Protein AF-X1F0E1-F1 (afdb_monomer)

Secondary structure (DSSP, 8-state):
-HHHHHHHHTSPPEEEEE-SS-EEEEE-----STTS-GGG---EEEEETTEEEE--S-HHHHTT-

Organism: NCBI:txid412755

Mean predicted aligned error: 3.36 Å

Radius of gyration: 13.37 Å; Cα contacts (8 Å, |Δi|>4): 71; chains: 1; bounding box: 31×25×37 Å

Structure (mmCIF, N/CA/C/O backbone):
data_AF-X1F0E1-F1
#
_entry.id   AF-X1F0E1-F1
#
loop_
_atom_site.group_PDB
_atom_site.id
_atom_site.type_symbol
_atom_site.label_atom_id
_atom_site.label_alt_id
_atom_site.label_comp_id
_atom_site.label_asym_id
_atom_site.label_entity_id
_atom_site.label_seq_id
_atom_site.pdbx_PDB_ins_code
_atom_site.Cartn_x
_atom_site.Cartn_y
_atom_site.Cartn_z
_atom_site.occupancy
_atom_site.B_iso_or_equiv
_atom_site.auth_seq_id
_atom_site.auth_comp_id
_atom_site.auth_asym_id
_atom_site.auth_atom_id
_atom_site.pdbx_PDB_model_num
ATOM 1 N N . VAL A 1 1 ? 9.950 -15.362 6.084 1.00 80.12 1 VAL A N 1
ATOM 2 C CA . VAL A 1 1 ? 9.243 -14.126 6.506 1.00 80.12 1 VAL A CA 1
ATOM 3 C C . VAL A 1 1 ? 10.183 -12.929 6.522 1.00 80.12 1 VAL A C 1
ATOM 5 O O . VAL A 1 1 ? 9.860 -11.919 5.919 1.00 80.12 1 VAL A O 1
ATOM 8 N N . GLU A 1 2 ? 11.366 -13.044 7.122 1.00 90.31 2 GLU A N 1
ATOM 9 C CA . GLU A 1 2 ? 12.308 -11.921 7.273 1.00 90.31 2 GLU A CA 1
ATOM 10 C C . GLU A 1 2 ? 12.735 -11.270 5.941 1.00 90.31 2 GLU A C 1
ATOM 12 O O . GLU A 1 2 ? 12.709 -10.051 5.814 1.00 90.31 2 GLU A O 1
ATOM 17 N N . TYR A 1 3 ? 12.973 -12.065 4.890 1.00 89.00 3 TYR A N 1
ATOM 18 C CA . TYR A 1 3 ? 13.243 -11.540 3.542 1.00 89.00 3 TYR A CA 1
ATOM 19 C C . TYR A 1 3 ? 12.064 -10.785 2.907 1.00 89.00 3 TYR A C 1
ATOM 21 O O . TYR A 1 3 ? 12.277 -9.849 2.141 1.00 89.00 3 TYR A O 1
ATOM 29 N N . ALA A 1 4 ? 10.821 -11.160 3.228 1.00 88.75 4 ALA A N 1
ATOM 30 C CA . ALA A 1 4 ? 9.647 -10.435 2.739 1.00 88.75 4 ALA A CA 1
ATOM 31 C C . ALA A 1 4 ? 9.559 -9.046 3.390 1.00 88.75 4 ALA A C 1
ATOM 33 O O . ALA A 1 4 ? 9.188 -8.073 2.738 1.00 88.75 4 ALA A O 1
ATOM 34 N N . LEU A 1 5 ? 9.988 -8.931 4.650 1.00 92.38 5 LEU A N 1
ATOM 35 C CA . LEU A 1 5 ? 10.056 -7.652 5.352 1.00 92.38 5 LEU A CA 1
ATOM 36 C C . LEU A 1 5 ? 11.032 -6.678 4.669 1.00 92.38 5 LEU A C 1
ATOM 38 O O . LEU A 1 5 ? 10.749 -5.486 4.564 1.00 92.38 5 LEU A O 1
ATOM 42 N N . GLU A 1 6 ? 12.153 -7.184 4.150 1.00 93.00 6 GLU A N 1
ATOM 43 C CA . GLU A 1 6 ? 13.111 -6.378 3.384 1.00 93.00 6 GLU A CA 1
ATOM 44 C C . GLU A 1 6 ? 12.522 -5.852 2.068 1.00 93.00 6 GLU A C 1
ATOM 46 O O . GLU A 1 6 ? 12.792 -4.712 1.684 1.00 93.00 6 GLU A O 1
ATOM 51 N N . ALA A 1 7 ? 11.666 -6.631 1.398 1.00 90.00 7 ALA A N 1
ATOM 52 C CA . ALA A 1 7 ? 10.945 -6.158 0.216 1.00 90.00 7 ALA A CA 1
ATOM 53 C C . ALA A 1 7 ? 9.991 -5.002 0.562 1.00 90.00 7 ALA A C 1
ATOM 55 O O . ALA A 1 7 ? 9.931 -4.016 -0.172 1.00 90.00 7 ALA A O 1
ATOM 56 N N . VAL A 1 8 ? 9.309 -5.075 1.711 1.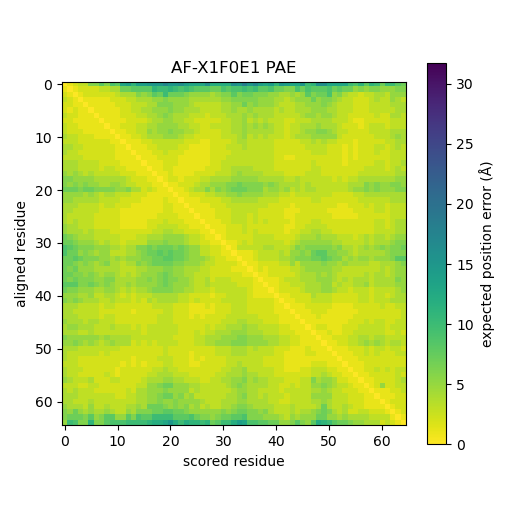00 93.31 8 VAL A N 1
ATOM 57 C CA . VAL A 1 8 ? 8.452 -3.987 2.212 1.00 93.31 8 VAL A CA 1
ATOM 58 C C . VAL A 1 8 ? 9.275 -2.744 2.564 1.00 93.31 8 VAL A C 1
ATOM 60 O O . VAL A 1 8 ? 8.890 -1.638 2.194 1.00 93.31 8 VAL A O 1
ATOM 63 N N . ARG A 1 9 ? 10.442 -2.899 3.206 1.00 92.75 9 ARG A N 1
ATOM 64 C CA . ARG A 1 9 ? 11.342 -1.777 3.553 1.00 92.75 9 ARG A CA 1
ATOM 65 C C . ARG A 1 9 ? 11.887 -1.032 2.335 1.00 92.75 9 ARG A C 1
ATOM 67 O O . ARG A 1 9 ? 12.102 0.173 2.408 1.00 92.75 9 ARG A O 1
ATOM 74 N N . ARG A 1 10 ? 12.119 -1.739 1.225 1.00 91.62 10 ARG A N 1
ATOM 75 C CA . ARG A 1 10 ? 12.528 -1.147 -0.064 1.00 91.62 10 ARG A CA 1
ATOM 76 C C . ARG A 1 10 ? 11.352 -0.580 -0.862 1.00 91.62 10 ARG A C 1
ATOM 78 O O . ARG A 1 10 ? 11.566 0.066 -1.889 1.00 91.62 10 ARG A O 1
ATOM 85 N N . GLY A 1 11 ? 10.130 -0.847 -0.409 1.00 92.00 11 GLY A N 1
ATOM 86 C CA . GLY A 1 11 ? 8.904 -0.314 -0.964 1.00 92.00 11 GLY A CA 1
ATOM 87 C C . GLY A 1 11 ? 8.837 1.207 -0.885 1.00 92.00 11 GLY A C 1
ATOM 88 O O . GLY A 1 11 ? 9.482 1.867 -0.075 1.00 92.00 11 GLY A O 1
ATOM 89 N N . THR A 1 12 ? 8.023 1.767 -1.765 1.00 94.81 12 THR A N 1
ATOM 90 C CA . THR A 1 12 ? 7.677 3.185 -1.744 1.00 94.81 12 THR A CA 1
ATOM 91 C C . THR A 1 12 ? 6.790 3.497 -0.521 1.00 94.81 12 THR A C 1
ATOM 93 O O . THR A 1 12 ? 5.952 2.672 -0.151 1.00 94.81 12 THR A O 1
ATOM 96 N N . LEU A 1 13 ? 6.946 4.685 0.075 1.00 95.44 13 LEU A N 1
ATOM 97 C CA . LEU A 1 13 ? 6.293 5.065 1.333 1.00 95.44 13 LEU A CA 1
ATOM 98 C C . LEU A 1 13 ? 4.757 4.956 1.256 1.00 95.44 13 LEU A C 1
ATOM 100 O O . LEU A 1 13 ? 4.137 5.422 0.298 1.00 95.44 13 LEU A O 1
ATOM 104 N N . ALA A 1 14 ? 4.150 4.403 2.303 1.00 96.38 14 ALA A N 1
ATOM 105 C CA . ALA A 1 14 ? 2.724 4.499 2.592 1.00 96.38 14 ALA A CA 1
ATOM 106 C C . ALA A 1 14 ? 2.551 4.861 4.073 1.00 96.38 14 ALA A C 1
ATOM 108 O O . ALA A 1 14 ? 3.225 4.291 4.932 1.00 96.38 14 ALA A O 1
ATOM 109 N N . VAL A 1 15 ? 1.686 5.827 4.366 1.00 97.19 15 VAL A N 1
ATOM 110 C CA . VAL A 1 15 ? 1.405 6.329 5.714 1.00 97.19 15 VAL A CA 1
ATOM 111 C C . VAL A 1 15 ? -0.096 6.475 5.917 1.00 97.19 15 VAL A C 1
ATOM 113 O O . VAL A 1 15 ? -0.851 6.700 4.972 1.00 97.19 15 VAL A O 1
ATOM 116 N N . ALA A 1 16 ? -0.522 6.363 7.169 1.00 97.44 16 ALA A N 1
ATOM 117 C CA . ALA A 1 16 ? -1.902 6.566 7.568 1.00 97.44 16 ALA A CA 1
ATOM 118 C C . ALA A 1 16 ? -1.954 7.456 8.808 1.00 97.44 16 ALA A C 1
ATOM 120 O O . ALA A 1 16 ? -1.142 7.302 9.723 1.00 97.44 16 ALA A O 1
ATOM 121 N N . VAL A 1 17 ? -2.924 8.363 8.851 1.00 97.88 17 VAL A N 1
ATOM 122 C CA . VAL A 1 17 ? -3.224 9.179 10.028 1.00 97.88 17 VAL A CA 1
ATOM 123 C C . VAL A 1 17 ? -4.666 8.922 10.424 1.00 97.88 17 VAL A C 1
ATOM 125 O O . VAL A 1 17 ? -5.576 9.080 9.616 1.00 97.88 17 VAL A O 1
ATOM 128 N N . LYS A 1 18 ? -4.868 8.523 11.679 1.00 97.38 18 LYS A N 1
ATOM 129 C CA . LYS A 1 18 ? -6.185 8.253 12.251 1.00 97.38 18 LYS A CA 1
ATOM 130 C C . LYS A 1 18 ? -6.563 9.370 13.217 1.00 97.38 18 LYS A C 1
ATOM 132 O O . LYS A 1 18 ? -5.812 9.651 14.152 1.00 97.38 18 LYS A O 1
ATOM 137 N N . SER A 1 19 ? -7.725 9.978 13.012 1.00 97.31 19 SER A N 1
ATOM 138 C CA . SER A 1 19 ? -8.352 10.903 13.953 1.00 97.31 19 SER A CA 1
ATOM 139 C C . SER A 1 19 ? -9.421 10.171 14.785 1.00 97.31 19 SER A C 1
ATOM 141 O O . SER A 1 19 ? -9.488 8.936 14.803 1.00 97.31 19 SER A O 1
ATOM 143 N N . LYS A 1 20 ? -10.219 10.917 15.557 1.00 97.50 20 LYS A N 1
ATOM 144 C CA . LYS A 1 20 ? -11.379 10.347 16.262 1.00 97.50 20 LYS A CA 1
ATOM 145 C C . LYS A 1 20 ? -12.524 10.001 15.311 1.00 97.50 20 LYS A C 1
ATOM 147 O O . LYS A 1 20 ? -13.288 9.099 15.630 1.00 97.50 20 LYS A O 1
ATOM 152 N N . GLU A 1 21 ? -12.623 10.719 14.200 1.00 96.56 21 GLU A N 1
ATOM 153 C CA . GLU A 1 21 ? -13.771 10.671 13.291 1.00 96.56 21 GLU A CA 1
ATOM 154 C C . GLU A 1 21 ? -13.397 10.030 11.952 1.00 96.56 21 GLU A C 1
ATOM 156 O O . GLU A 1 21 ? -14.188 9.275 11.403 1.00 96.56 21 GLU A O 1
AT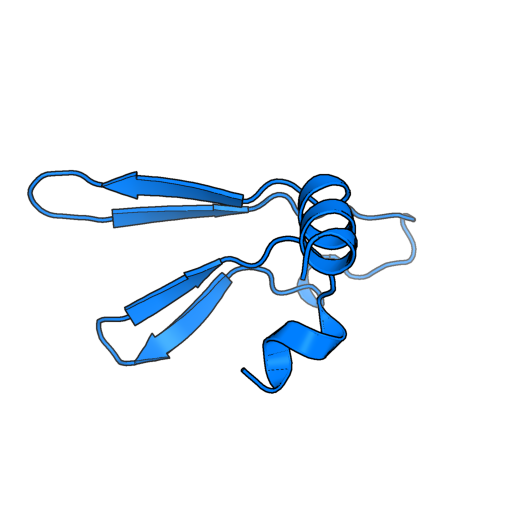OM 161 N N . ASP A 1 22 ? -12.156 10.222 11.497 1.00 95.88 22 ASP A N 1
ATOM 162 C CA . ASP A 1 22 ? -11.731 9.889 10.138 1.00 95.88 22 ASP A CA 1
ATOM 163 C C . ASP A 1 22 ? -10.355 9.219 10.082 1.00 95.88 22 ASP A C 1
ATOM 165 O O . ASP A 1 22 ? -9.564 9.232 11.034 1.00 95.88 22 ASP A O 1
ATOM 169 N N . ILE A 1 23 ? -10.040 8.672 8.908 1.00 96.94 23 ILE A N 1
ATOM 170 C CA . ILE A 1 23 ? -8.728 8.126 8.561 1.00 96.94 23 ILE A CA 1
ATOM 171 C C . ILE A 1 23 ? -8.288 8.723 7.225 1.00 96.94 23 ILE A C 1
ATOM 173 O O . ILE A 1 23 ? -9.057 8.768 6.271 1.00 96.94 23 ILE A O 1
ATOM 177 N N . CYS A 1 24 ? -7.028 9.142 7.145 1.00 97.06 24 CYS A N 1
ATOM 178 C CA . CYS A 1 24 ? -6.385 9.551 5.903 1.00 97.06 24 CYS A CA 1
ATOM 179 C C . CYS A 1 24 ? -5.272 8.562 5.555 1.00 97.06 24 CYS A C 1
ATOM 181 O O . CYS A 1 24 ? -4.373 8.330 6.367 1.00 97.06 24 CYS A O 1
ATOM 183 N N . LEU A 1 25 ? -5.332 7.993 4.352 1.00 98.00 25 LEU A N 1
ATOM 184 C CA . LEU A 1 25 ? -4.268 7.183 3.767 1.00 98.00 25 LEU A CA 1
ATOM 185 C C . LEU A 1 25 ? -3.516 8.028 2.740 1.00 98.00 25 LEU A C 1
ATOM 187 O O . LEU A 1 25 ? -4.131 8.673 1.895 1.00 98.00 25 LEU A O 1
ATOM 191 N N . ALA A 1 26 ? -2.189 7.999 2.784 1.00 97.00 26 ALA A N 1
ATOM 192 C CA . ALA A 1 26 ? -1.344 8.656 1.799 1.00 97.00 26 ALA A CA 1
ATOM 193 C C . ALA A 1 26 ? -0.210 7.723 1.376 1.00 97.00 26 ALA A C 1
ATOM 195 O O . ALA A 1 26 ? 0.423 7.066 2.201 1.00 97.00 26 ALA A O 1
ATOM 196 N N . ALA A 1 27 ? 0.070 7.671 0.079 1.00 95.81 27 ALA A N 1
ATOM 197 C CA . ALA A 1 27 ? 1.118 6.827 -0.469 1.00 95.81 27 ALA A CA 1
ATOM 198 C C . ALA A 1 27 ? 1.891 7.563 -1.558 1.00 95.81 27 ALA A C 1
ATOM 200 O O . ALA A 1 27 ? 1.338 8.353 -2.320 1.00 95.81 27 ALA A O 1
ATOM 201 N N . GLN A 1 28 ? 3.190 7.296 -1.633 1.00 95.00 28 GLN A N 1
ATOM 202 C CA . GLN A 1 28 ? 4.055 7.888 -2.637 1.00 95.00 28 GLN A CA 1
ATOM 203 C C . GLN A 1 28 ? 3.946 7.114 -3.952 1.00 95.00 28 GLN A C 1
ATOM 205 O O . GLN A 1 28 ? 4.280 5.933 -4.021 1.00 95.00 28 GLN A O 1
ATOM 210 N N . ILE A 1 29 ? 3.575 7.782 -5.037 1.00 92.69 29 ILE A N 1
ATOM 211 C CA . ILE A 1 29 ? 3.734 7.218 -6.380 1.00 92.69 29 ILE A CA 1
ATOM 212 C C . ILE A 1 29 ? 5.118 7.617 -6.891 1.00 92.69 29 ILE A C 1
ATOM 214 O O . ILE A 1 29 ? 5.491 8.790 -6.868 1.00 92.69 29 ILE A O 1
ATOM 218 N N . LYS A 1 30 ? 5.915 6.629 -7.312 1.00 90.25 30 LYS A N 1
ATOM 219 C CA . LYS A 1 30 ? 7.238 6.865 -7.898 1.00 90.25 30 LYS A CA 1
ATOM 220 C C . LYS A 1 30 ? 7.160 6.658 -9.404 1.00 90.25 30 LYS A C 1
ATOM 222 O O . LYS A 1 30 ? 7.115 5.524 -9.869 1.00 90.25 30 LYS A O 1
ATOM 227 N N . ILE A 1 31 ? 7.199 7.757 -10.146 1.00 92.50 31 ILE A N 1
ATOM 228 C CA . ILE A 1 31 ? 7.248 7.754 -11.607 1.00 92.50 31 ILE A CA 1
ATOM 229 C C . ILE A 1 31 ? 8.712 7.596 -12.022 1.00 92.50 31 ILE A C 1
ATOM 231 O O . ILE A 1 31 ? 9.545 8.451 -11.725 1.00 92.50 31 ILE A O 1
ATOM 235 N N . ALA A 1 32 ? 9.052 6.473 -12.655 1.00 89.94 32 ALA A N 1
ATOM 236 C CA . ALA A 1 32 ? 10.437 6.181 -13.028 1.00 89.94 32 ALA A CA 1
ATOM 237 C C . ALA A 1 32 ? 10.884 6.915 -14.304 1.00 89.94 32 ALA A C 1
ATOM 239 O O . ALA A 1 32 ? 12.080 7.094 -14.522 1.00 89.94 32 ALA A O 1
ATOM 240 N N . SER A 1 33 ? 9.935 7.315 -15.153 1.00 93.75 33 SER A N 1
ATOM 241 C CA . SER A 1 33 ? 10.187 7.995 -16.422 1.00 93.75 33 SER A CA 1
ATOM 242 C C . SER A 1 33 ? 8.981 8.834 -16.831 1.00 93.75 33 SER A C 1
ATOM 244 O O . SER A 1 33 ? 7.847 8.442 -16.575 1.00 93.75 33 SER A O 1
ATOM 2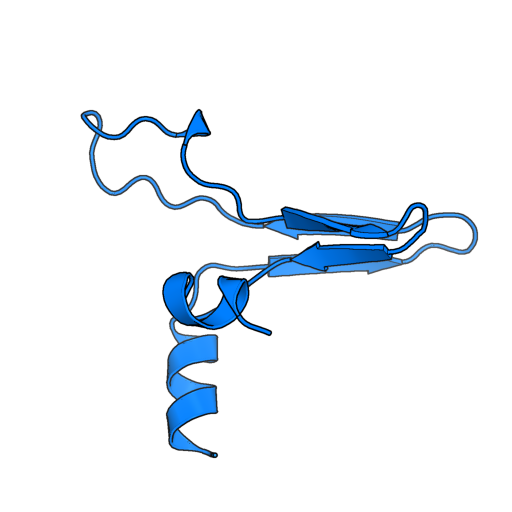46 N N . ASN A 1 34 ? 9.222 9.927 -17.555 1.00 91.81 34 ASN A N 1
ATOM 247 C CA . ASN A 1 34 ? 8.178 10.800 -18.107 1.00 91.81 34 ASN A CA 1
ATOM 248 C C . ASN A 1 34 ? 7.288 10.112 -19.160 1.00 91.81 34 ASN A C 1
ATOM 250 O O . ASN A 1 34 ? 6.294 10.687 -19.584 1.00 91.81 34 ASN A O 1
ATOM 254 N N . LEU A 1 35 ? 7.659 8.910 -19.613 1.00 95.31 35 LEU A N 1
ATOM 255 C CA . LEU A 1 35 ? 6.848 8.097 -20.523 1.00 95.31 35 LEU A CA 1
ATOM 256 C C . LEU A 1 35 ? 5.772 7.278 -19.797 1.00 95.31 35 LEU A C 1
ATOM 258 O O . LEU A 1 35 ? 4.927 6.676 -20.453 1.00 95.31 35 LEU A O 1
ATOM 262 N N . MET A 1 36 ? 5.838 7.189 -18.466 1.00 94.75 36 MET A N 1
ATOM 263 C CA . MET A 1 36 ? 4.855 6.454 -17.678 1.00 94.75 36 MET A CA 1
ATOM 264 C C . MET A 1 36 ? 3.639 7.324 -17.395 1.00 94.75 36 MET A C 1
ATOM 266 O O . MET A 1 36 ? 3.769 8.469 -16.967 1.00 94.75 36 MET A O 1
ATOM 270 N N . ASP A 1 37 ? 2.466 6.727 -17.562 1.00 93.06 37 ASP A N 1
ATOM 271 C CA . ASP A 1 37 ? 1.215 7.312 -17.111 1.00 93.06 37 ASP A CA 1
ATOM 272 C C . ASP A 1 37 ? 1.080 7.145 -15.591 1.00 93.06 37 ASP A C 1
ATOM 274 O O . ASP A 1 37 ? 0.960 6.028 -15.079 1.00 93.06 37 ASP A O 1
ATOM 278 N N . ALA A 1 38 ? 1.133 8.263 -14.870 1.00 88.19 38 ALA A N 1
ATOM 279 C CA . ALA A 1 38 ? 1.035 8.292 -13.416 1.00 88.19 38 ALA A CA 1
ATOM 280 C C . ALA A 1 38 ? -0.330 7.810 -12.909 1.00 88.19 38 ALA A C 1
ATOM 282 O O . ALA A 1 38 ? -0.391 7.205 -11.840 1.00 88.19 38 ALA A O 1
ATOM 283 N N . GLU A 1 39 ? -1.399 8.051 -13.673 1.00 89.62 39 GLU A N 1
ATOM 284 C CA . GLU A 1 39 ? -2.771 7.707 -13.282 1.00 89.62 39 GLU A CA 1
ATOM 285 C C . GLU A 1 39 ? -3.025 6.198 -13.357 1.00 89.62 39 GLU A C 1
ATOM 287 O O . GLU A 1 39 ? -3.927 5.685 -12.708 1.00 89.62 39 GLU A O 1
ATOM 292 N N . SER A 1 40 ? -2.180 5.458 -14.080 1.00 90.12 40 SER A N 1
ATOM 293 C CA .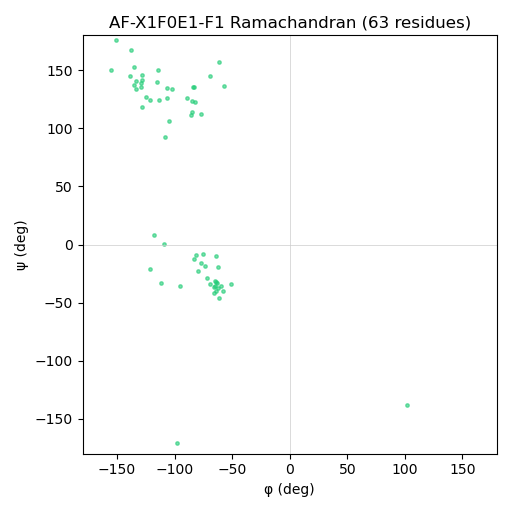 SER A 1 40 ? -2.255 3.996 -14.153 1.00 90.12 40 SER A CA 1
ATOM 294 C C . SER A 1 40 ? -1.728 3.273 -12.901 1.00 90.12 40 SER A C 1
ATOM 296 O O . SER A 1 40 ? -1.836 2.047 -12.804 1.00 90.12 40 SER A O 1
ATOM 298 N N . ILE A 1 41 ? -1.116 4.000 -11.954 1.00 90.12 41 ILE A N 1
ATOM 299 C CA . ILE A 1 41 ? -0.454 3.426 -10.778 1.00 90.12 41 ILE A CA 1
ATOM 300 C C . ILE A 1 41 ? -1.267 3.709 -9.517 1.00 90.12 41 ILE A C 1
ATOM 302 O O . ILE A 1 41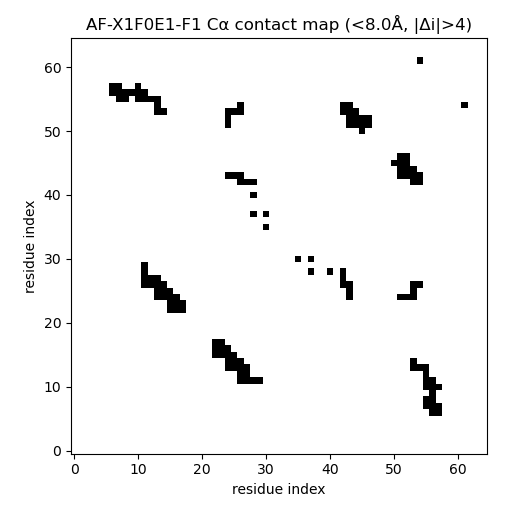 ? -1.035 4.687 -8.805 1.00 90.12 41 ILE A O 1
ATOM 306 N N . ASP A 1 42 ? -2.136 2.766 -9.173 1.00 91.19 42 ASP A N 1
ATOM 307 C CA . ASP A 1 42 ? -2.855 2.803 -7.908 1.00 91.19 42 ASP A CA 1
ATOM 308 C C . ASP A 1 42 ? -2.027 2.226 -6.758 1.00 91.19 42 ASP A C 1
ATOM 310 O O . ASP A 1 42 ? -1.369 1.180 -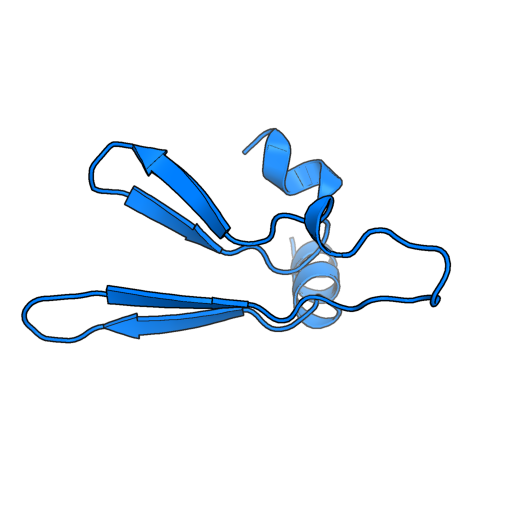6.837 1.00 91.19 42 ASP A O 1
ATOM 314 N N . LYS A 1 43 ? -2.078 2.949 -5.647 1.00 93.75 43 LYS A N 1
ATOM 315 C CA . LYS A 1 43 ? -1.374 2.651 -4.397 1.00 93.75 43 LYS A CA 1
ATOM 316 C C . LYS A 1 43 ? -2.321 2.490 -3.214 1.00 93.75 43 LYS A C 1
ATOM 318 O O . LYS A 1 43 ? -1.917 1.919 -2.200 1.00 93.75 43 LYS A O 1
ATOM 323 N N . ILE A 1 44 ? -3.529 3.034 -3.340 1.00 95.50 44 ILE A N 1
ATOM 324 C CA . ILE A 1 44 ? -4.581 3.032 -2.334 1.00 95.50 44 ILE A CA 1
ATOM 325 C C . ILE A 1 44 ? -5.809 2.415 -2.993 1.00 95.50 44 ILE A C 1
ATOM 327 O O . ILE A 1 44 ? -6.205 2.850 -4.068 1.00 95.50 44 ILE A O 1
ATOM 331 N N . PHE A 1 45 ? -6.384 1.402 -2.360 1.00 95.00 45 PHE A N 1
ATOM 332 C CA . PHE A 1 45 ? -7.493 0.626 -2.899 1.00 95.00 45 PHE A CA 1
ATOM 333 C C . PHE A 1 45 ? -8.620 0.564 -1.879 1.00 95.00 45 PHE A C 1
ATOM 335 O O . PHE A 1 45 ? -8.374 0.424 -0.679 1.00 95.00 45 PHE A O 1
ATOM 342 N N . GLN A 1 46 ? -9.854 0.644 -2.362 1.00 95.19 46 GLN A N 1
ATOM 343 C CA . GLN A 1 46 ? -11.034 0.367 -1.561 1.00 95.19 46 GLN A CA 1
ATOM 344 C C . GLN A 1 46 ? -11.303 -1.140 -1.585 1.00 95.19 46 GLN A C 1
ATOM 346 O O . GLN A 1 46 ? -11.444 -1.724 -2.657 1.00 95.19 46 GLN A O 1
ATOM 351 N N . VAL A 1 47 ? -11.353 -1.760 -0.408 1.00 94.81 47 VAL A N 1
ATOM 352 C CA . VAL A 1 47 ? -11.680 -3.187 -0.255 1.00 94.81 47 VAL A CA 1
ATOM 353 C C . VAL A 1 47 ? -13.167 -3.363 0.045 1.00 94.81 47 VAL A C 1
ATOM 355 O O . VAL A 1 47 ? -13.783 -4.306 -0.441 1.00 94.81 47 VAL A O 1
ATOM 358 N N . ASP A 1 48 ? -13.744 -2.436 0.810 1.00 96.50 48 ASP A N 1
ATOM 359 C CA . ASP A 1 48 ? -1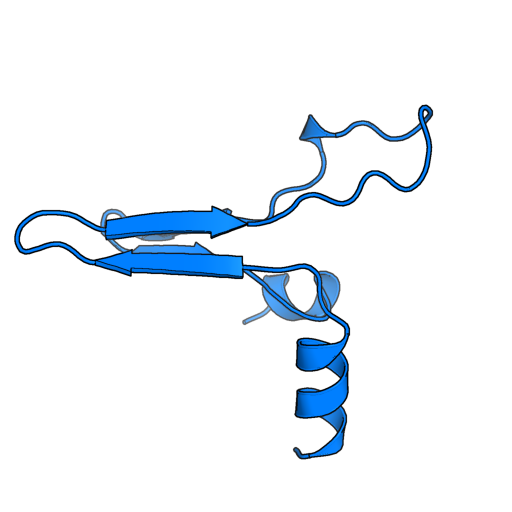5.172 -2.384 1.132 1.00 96.50 48 ASP A CA 1
ATOM 360 C C . ASP A 1 48 ? -15.607 -0.925 1.372 1.00 96.50 48 ASP A C 1
ATOM 362 O O . ASP A 1 48 ? -14.774 -0.016 1.386 1.00 96.50 48 ASP A O 1
ATOM 366 N N . GLU A 1 49 ? -16.897 -0.670 1.593 1.00 96.62 49 GLU A N 1
ATOM 367 C CA . GLU A 1 49 ? -17.469 0.668 1.818 1.00 96.62 49 GLU A CA 1
ATOM 368 C C . GLU A 1 49 ? -16.733 1.463 2.912 1.00 96.62 49 GLU A C 1
ATOM 370 O O . GLU A 1 49 ? -16.559 2.673 2.800 1.00 96.62 49 GLU A O 1
ATOM 375 N N . HIS A 1 50 ? -16.232 0.774 3.938 1.00 94.88 50 HIS A N 1
ATOM 376 C CA . HIS A 1 50 ? -15.594 1.362 5.117 1.00 94.88 50 HIS A CA 1
ATOM 377 C C . HIS A 1 50 ? -14.117 0.956 5.282 1.00 94.88 50 HIS A C 1
ATOM 379 O O . HIS A 1 50 ? -13.513 1.238 6.319 1.00 94.88 50 HIS A O 1
ATOM 385 N N . ILE A 1 51 ? -13.526 0.278 4.287 1.00 95.44 51 ILE A N 1
ATOM 386 C CA . ILE A 1 51 ? -12.163 -0.264 4.365 1.00 95.44 51 ILE A CA 1
ATOM 387 C C . ILE A 1 51 ? -11.351 0.175 3.148 1.00 95.44 51 ILE A C 1
ATOM 389 O O . ILE A 1 51 ? -11.630 -0.210 2.012 1.00 95.44 51 ILE A O 1
ATOM 393 N N . GLY A 1 52 ? -10.285 0.927 3.416 1.00 95.50 52 GLY A N 1
ATOM 394 C CA . GLY A 1 52 ? -9.244 1.262 2.450 1.00 95.50 52 GLY A CA 1
ATOM 395 C C . GLY A 1 52 ? -7.901 0.646 2.836 1.00 95.50 52 GLY A C 1
ATOM 396 O O . GLY A 1 52 ? -7.595 0.480 4.017 1.00 95.50 52 GLY A O 1
ATOM 397 N N . VAL A 1 53 ? -7.078 0.338 1.837 1.00 96.38 53 VAL A N 1
ATOM 398 C CA . VAL A 1 53 ? -5.736 -0.235 2.003 1.00 96.38 53 VAL A CA 1
ATOM 399 C C . VAL A 1 53 ? -4.733 0.586 1.209 1.00 96.38 53 VAL A C 1
ATOM 401 O O . VAL A 1 53 ? -5.005 0.959 0.075 1.00 96.38 53 VAL A O 1
ATOM 404 N N . ALA A 1 54 ? -3.557 0.837 1.783 1.00 96.38 54 ALA A N 1
ATOM 405 C CA . ALA A 1 54 ? -2.412 1.413 1.083 1.00 96.38 54 ALA A CA 1
ATOM 406 C C . ALA A 1 54 ? -1.264 0.396 1.028 1.00 96.38 54 ALA A C 1
ATOM 408 O O . ALA A 1 54 ? -1.000 -0.295 2.012 1.00 96.38 54 ALA A O 1
ATOM 409 N N . ILE A 1 55 ? -0.564 0.313 -0.104 1.00 95.00 55 ILE A N 1
ATOM 410 C CA . ILE A 1 55 ? 0.451 -0.724 -0.337 1.00 95.00 55 ILE A CA 1
ATOM 411 C C . ILE A 1 55 ? 1.874 -0.169 -0.258 1.00 95.00 55 ILE A C 1
ATOM 413 O O . ILE A 1 55 ? 2.223 0.843 -0.876 1.00 95.00 55 ILE A O 1
ATOM 417 N N . SER A 1 56 ? 2.734 -0.909 0.443 1.00 94.00 56 SER A N 1
ATOM 418 C CA . SER A 1 56 ? 4.190 -0.802 0.359 1.00 94.00 56 SER A CA 1
ATOM 419 C C . SER A 1 56 ? 4.801 -2.181 0.105 1.00 94.00 56 SER A C 1
ATOM 421 O O . SER A 1 56 ? 4.298 -3.193 0.588 1.00 94.00 56 SER A O 1
ATOM 423 N N . GLY A 1 57 ? 5.892 -2.217 -0.657 1.00 92.19 57 GLY A N 1
ATOM 424 C CA . GLY A 1 57 ? 6.545 -3.444 -1.108 1.00 92.19 57 GLY A CA 1
ATOM 425 C C . GLY A 1 57 ? 6.204 -3.778 -2.558 1.00 92.19 57 GLY A C 1
ATOM 426 O O . GLY A 1 57 ? 6.211 -2.895 -3.420 1.00 92.19 57 GLY A O 1
ATOM 427 N N . LEU A 1 58 ? 5.953 -5.058 -2.840 1.00 90.69 58 LEU A N 1
ATOM 428 C CA . LEU A 1 58 ? 5.725 -5.549 -4.196 1.00 90.69 58 LEU A CA 1
ATOM 429 C C . LEU A 1 58 ? 4.252 -5.389 -4.608 1.00 90.69 58 LEU A C 1
ATOM 431 O O . LEU A 1 58 ? 3.372 -6.081 -4.104 1.00 90.69 58 LEU A O 1
ATOM 435 N N . HIS A 1 59 ? 3.992 -4.494 -5.565 1.00 88.81 59 HIS A N 1
ATOM 436 C CA . HIS A 1 59 ? 2.639 -4.211 -6.062 1.00 88.81 59 HIS A CA 1
ATOM 437 C C . HIS A 1 59 ? 1.931 -5.433 -6.666 1.00 88.81 59 HIS A C 1
ATOM 439 O O . HIS A 1 59 ? 0.721 -5.567 -6.514 1.00 88.81 59 HIS A O 1
ATOM 445 N N . ALA A 1 60 ? 2.652 -6.324 -7.351 1.00 89.06 60 ALA A N 1
ATOM 446 C CA . ALA A 1 60 ? 2.039 -7.494 -7.984 1.00 89.06 60 ALA A CA 1
ATOM 447 C C . ALA A 1 60 ? 1.365 -8.415 -6.951 1.00 89.06 60 ALA A C 1
ATOM 449 O O . ALA A 1 60 ? 0.203 -8.781 -7.120 1.00 89.06 60 ALA A O 1
ATOM 450 N N . ASP A 1 61 ? 2.063 -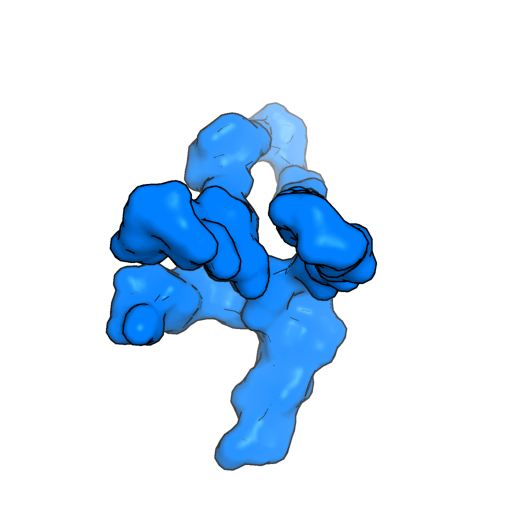8.698 -5.851 1.00 90.38 61 ASP A N 1
ATOM 451 C CA . ASP A 1 61 ? 1.581 -9.582 -4.787 1.00 90.38 61 ASP A CA 1
ATOM 452 C C . ASP A 1 61 ? 0.362 -8.991 -4.074 1.00 90.38 61 ASP A C 1
ATOM 454 O O . ASP A 1 61 ? -0.583 -9.707 -3.756 1.00 90.38 61 ASP A O 1
ATOM 458 N N . SER A 1 62 ? 0.338 -7.667 -3.894 1.00 87.94 62 SER A N 1
ATOM 459 C CA . SER A 1 62 ? -0.753 -6.983 -3.194 1.00 87.94 62 SER A CA 1
ATOM 460 C C . SER A 1 62 ? -2.129 -7.115 -3.849 1.00 87.94 62 SER A C 1
ATOM 462 O O . SER A 1 62 ? -3.132 -6.921 -3.177 1.00 87.94 62 SER A O 1
ATOM 464 N N . ARG A 1 63 ? -2.196 -7.466 -5.140 1.00 84.56 63 ARG A N 1
ATOM 465 C CA . ARG A 1 63 ? -3.469 -7.630 -5.863 1.00 84.56 63 ARG A CA 1
ATOM 466 C C . ARG A 1 63 ? -4.184 -8.944 -5.546 1.00 84.56 63 ARG A C 1
ATOM 468 O O . ARG A 1 63 ? -5.340 -9.088 -5.923 1.00 84.56 63 ARG A O 1
ATOM 475 N N . SER A 1 64 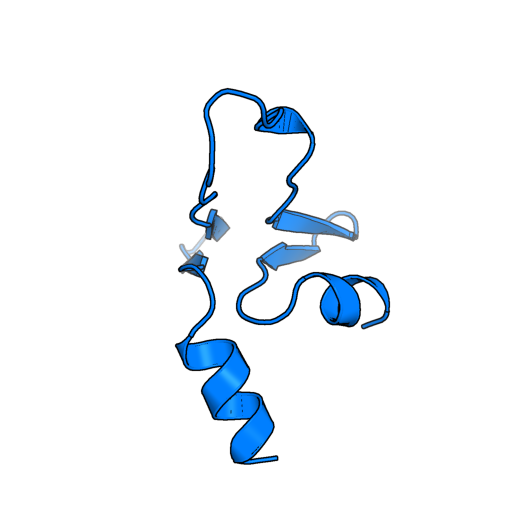? -3.483 -9.911 -4.952 1.00 85.06 64 SER A N 1
ATOM 476 C CA . SER A 1 64 ? -4.022 -11.246 -4.641 1.00 85.06 64 SER A CA 1
ATOM 477 C C . SER A 1 64 ? -4.228 -11.481 -3.140 1.00 85.06 64 SER A C 1
ATOM 479 O O . SER A 1 64 ? -4.604 -12.589 -2.759 1.00 85.06 64 SER A O 1
ATOM 481 N N . LEU A 1 65 ? -3.921 -10.480 -2.308 1.00 79.19 65 LEU A N 1
ATOM 482 C CA . LEU A 1 65 ? -4.121 -10.490 -0.855 1.00 79.19 65 LEU A CA 1
ATOM 483 C C . LEU A 1 65 ? -5.526 -9.998 -0.509 1.00 79.19 65 LEU A C 1
ATOM 485 O O . LEU A 1 65 ? -6.094 -10.559 0.452 1.00 79.19 65 LEU A O 1
#

InterPro domains:
  IPR001353 Proteasome, subunit alpha/beta [PF00227] (8-65)
  IPR029055 Nucleophile aminohydrolases, N-terminal [G3DSA:3.60.20.10] (1-65)
  IPR029055 Nucleophile aminohydrolases, N-terminal [SSF56235] (1-65)
  IPR050115 Proteasome subunit alpha [PTHR11599] (1-65)

Foldseek 3Di:
DVVQVVLLVPWWDWDWDDDPVDIDIDTDQDDPDPPDDSVVDDQKDDPDPRDIDGDTGDPVVVVVD

pLDDT: mean 92.97, std 3.98, range [79.19, 98.0]

Solvent-accessible surface area (backbone atoms only — not comparable to full-atom values): 4358 Å² total; per-residue (Å²): 110,72,70,59,52,52,44,37,70,74,23,51,58,56,50,76,50,76,62,98,89,51,75,49,79,50,63,58,82,83,80,92,48,96,88,57,67,69,88,78,61,80,49,66,46,78,81,49,100,90,39,74,47,70,58,56,29,64,69,76,62,63,77,79,111

Nearest PDB structures (foldseek):
  8tm5-assembly1_D  TM=9.478E-01  e=1.762E-04  Homo sapiens
  6xmj-assembly1_E  TM=9.441E-01  e=2.151E-04  Homo sapiens
  6z46-assembly1_Q  TM=9.541E-01  e=1.581E-03  Sulfolobus acidocaldarius
  8rvq-assembly1_P  TM=9.511E-01  e=1.516E-02  Saccharomyces cerevisiae
  7qo6-assembly1_B  TM=9.334E-01  e=1.516E-02  Saccharomyces cerevisiae

Sequence (65 aa):
VEYALEAVRRGTLAVAVKSKEDICLAAQIKIASNLMDAESIDKIFQVDEHIGVAISGLHADSRSL